Protein AF-A0A9X0AP64-F1 (afdb_monomer_lite)

Sequence (121 aa):
MPCTELALLPLTSPLSPRLIPKLRTAKHVLETAAGYPCHFYQQVENSSYIYIVGTWESPEHHERFIPSVENLGLFDLLKGEVVVGVGVGETVEGRGIRMWHCECGGFFYPFLALMVGAVLD

Foldseek 3Di:
DKWKKKKKWFWPDADDPVCLVLVVLVQVLQCVQAVWHKFWWAFPVDRRIIIIIHMHPDPVSVVVVCPDPSNVVSCVSCPNTTQAAPDDVHHDVVGHMDMDIDDPPDDDVVVVVVGTHTSHD

Secondary structure (DSSP, 8-state):
--EEEEEEEEBSSS--TTHHHHHHHHHHHHHHHHSS-EEEEEESS-TTEEEEEEEES-HHHHHHHTTSHHHHHHHHHTBTTB---SSTT--BTTBS-EEEEEETTS--HHHHHTTEEES--

Radius of gyration: 13.68 Å; chains: 1; bounding box: 30×32×31 Å

Organism: NCBI:txid352851

pLDDT: mean 81.85, std 16.81, range [40.84, 97.75]

Structure (mmCIF, N/CA/C/O backbone):
data_AF-A0A9X0AP64-F1
#
_entry.id   AF-A0A9X0AP64-F1
#
loop_
_atom_site.group_PDB
_atom_site.id
_atom_site.type_symbol
_atom_site.label_atom_id
_atom_site.label_alt_id
_atom_site.label_comp_id
_atom_site.label_asym_id
_atom_site.label_entity_id
_atom_site.label_seq_id
_atom_site.pdbx_PDB_ins_code
_atom_site.Cartn_x
_atom_site.Cartn_y
_atom_site.Cartn_z
_atom_site.occupancy
_atom_site.B_iso_or_equiv
_atom_site.auth_seq_id
_atom_site.auth_comp_id
_atom_site.auth_asym_id
_atom_site.auth_atom_id
_atom_site.pdbx_PDB_model_num
ATOM 1 N N . MET A 1 1 ? 15.665 -9.547 -9.243 1.00 83.31 1 MET A N 1
ATOM 2 C CA . MET A 1 1 ? 14.778 -10.668 -8.851 1.00 83.31 1 MET A CA 1
ATOM 3 C C . MET A 1 1 ? 13.588 -10.076 -8.117 1.00 83.31 1 MET A C 1
ATOM 5 O O . MET A 1 1 ? 13.801 -9.037 -7.495 1.00 83.31 1 MET A O 1
ATOM 9 N N . PRO A 1 2 ? 12.398 -10.706 -8.161 1.00 88.12 2 PRO A N 1
ATOM 10 C CA . PRO A 1 2 ? 11.237 -10.208 -7.436 1.00 88.12 2 PRO A CA 1
ATOM 11 C C . PRO A 1 2 ? 11.517 -10.035 -5.948 1.00 88.12 2 PRO A C 1
ATOM 13 O O . PRO A 1 2 ? 12.191 -10.870 -5.338 1.00 88.12 2 PRO A O 1
ATOM 16 N N . CYS A 1 3 ? 11.009 -8.949 -5.374 1.00 87.12 3 CYS A N 1
ATOM 17 C CA . CYS A 1 3 ? 11.130 -8.655 -3.953 1.00 87.12 3 CYS A CA 1
ATOM 18 C C . CYS A 1 3 ? 9.752 -8.433 -3.329 1.00 87.12 3 CYS A C 1
ATOM 20 O O . CYS A 1 3 ? 8.798 -8.022 -3.992 1.00 87.12 3 CYS A O 1
ATOM 22 N N . THR A 1 4 ? 9.649 -8.734 -2.037 1.00 90.19 4 THR A N 1
ATOM 23 C CA . THR A 1 4 ? 8.468 -8.385 -1.246 1.00 90.19 4 THR A CA 1
ATOM 24 C C . THR A 1 4 ? 8.698 -7.023 -0.612 1.00 90.19 4 THR A C 1
ATOM 26 O O . THR A 1 4 ? 9.729 -6.795 0.019 1.00 90.19 4 THR A O 1
ATOM 29 N N . GLU A 1 5 ? 7.740 -6.122 -0.764 1.00 90.38 5 GLU A N 1
ATOM 30 C CA . GLU A 1 5 ? 7.670 -4.881 -0.008 1.00 90.38 5 GLU A CA 1
ATOM 31 C C . GLU A 1 5 ? 6.841 -5.113 1.254 1.00 90.38 5 GLU A C 1
ATOM 33 O O . GLU A 1 5 ? 5.728 -5.639 1.192 1.00 90.38 5 GLU A O 1
ATOM 38 N N . LEU A 1 6 ? 7.370 -4.674 2.392 1.00 90.44 6 LEU A N 1
ATOM 39 C CA . LEU A 1 6 ? 6.601 -4.467 3.609 1.00 90.44 6 LEU A CA 1
ATOM 40 C C . LEU A 1 6 ? 6.617 -2.975 3.924 1.00 90.44 6 LEU A C 1
ATOM 42 O O . LEU A 1 6 ? 7.674 -2.437 4.251 1.00 90.44 6 LEU A O 1
ATOM 46 N N . ALA A 1 7 ? 5.463 -2.317 3.871 1.00 90.06 7 ALA A N 1
ATOM 47 C CA . ALA A 1 7 ? 5.320 -0.935 4.312 1.00 90.06 7 ALA A CA 1
ATOM 48 C C . ALA A 1 7 ? 4.408 -0.843 5.535 1.00 90.06 7 ALA A C 1
ATOM 50 O O . ALA A 1 7 ? 3.396 -1.528 5.639 1.00 90.06 7 ALA A O 1
ATOM 51 N N . LEU A 1 8 ? 4.773 0.015 6.478 1.00 90.62 8 LEU A N 1
ATOM 52 C CA . LEU A 1 8 ? 4.006 0.336 7.669 1.00 90.62 8 LEU A CA 1
ATOM 53 C C . LEU A 1 8 ? 3.510 1.772 7.560 1.00 90.62 8 LEU A C 1
ATOM 55 O O . LEU A 1 8 ? 4.310 2.706 7.493 1.00 90.62 8 LEU A O 1
ATOM 59 N N . LEU A 1 9 ? 2.195 1.936 7.605 1.00 91.19 9 LEU A N 1
ATOM 60 C CA . LEU A 1 9 ? 1.487 3.205 7.560 1.00 91.19 9 LEU A CA 1
ATOM 61 C C . LEU A 1 9 ? 0.918 3.504 8.952 1.00 91.19 9 LEU A C 1
ATOM 63 O O . LEU A 1 9 ? -0.036 2.848 9.381 1.00 91.19 9 LEU A O 1
ATOM 67 N N . PRO A 1 10 ? 1.470 4.490 9.676 1.00 90.75 10 PRO A N 1
ATOM 68 C CA . PRO A 1 10 ? 0.864 4.982 10.903 1.00 90.75 10 PRO A CA 1
ATOM 69 C C . PRO A 1 10 ? -0.343 5.853 10.565 1.00 90.75 10 PRO A C 1
ATOM 71 O O . PRO A 1 10 ? -0.220 6.825 9.821 1.00 90.75 10 PRO A O 1
ATOM 74 N N . LEU A 1 11 ? -1.495 5.541 11.136 1.00 91.25 11 LEU A N 1
ATOM 75 C CA . LEU A 1 11 ? -2.699 6.341 11.000 1.00 91.25 11 LEU A CA 1
ATOM 76 C C . LEU A 1 11 ? -2.706 7.502 11.999 1.00 91.25 11 LEU A C 1
ATOM 78 O O . LEU A 1 11 ? -2.197 7.394 13.115 1.00 91.25 11 LEU A O 1
ATOM 82 N N . THR A 1 12 ? -3.326 8.613 11.614 1.00 89.62 12 THR A N 1
ATOM 83 C CA . THR A 1 12 ? -3.594 9.749 12.514 1.00 89.62 12 THR A CA 1
ATOM 84 C C . THR A 1 12 ? -4.768 9.475 13.455 1.00 89.62 12 THR A C 1
ATOM 86 O O . THR A 1 12 ? -4.869 10.080 14.521 1.00 89.62 12 THR A O 1
ATOM 89 N N . SER A 1 13 ? -5.656 8.559 13.066 1.00 86.38 13 SER A N 1
ATOM 90 C CA . SER A 1 13 ? -6.810 8.106 13.838 1.00 86.38 13 SER A CA 1
ATOM 91 C C . SER A 1 13 ? -7.131 6.643 13.504 1.00 86.38 13 SER A C 1
ATOM 93 O O . SER A 1 13 ? -6.696 6.153 12.461 1.00 86.38 13 SER A O 1
ATOM 95 N N . PRO A 1 14 ? -7.868 5.913 14.361 1.00 85.69 14 PRO A N 1
ATOM 96 C CA . PRO A 1 14 ? -8.262 4.541 14.063 1.00 85.69 14 PRO A CA 1
ATOM 97 C C . PRO A 1 14 ? -8.989 4.416 12.719 1.00 85.69 14 PRO A C 1
ATOM 99 O O . PRO A 1 14 ? -9.698 5.330 12.293 1.00 85.69 14 PRO A O 1
ATOM 102 N N . LEU A 1 15 ? -8.839 3.254 12.079 1.00 87.44 15 LEU A N 1
ATOM 103 C CA . LEU A 1 15 ? -9.439 2.949 10.781 1.00 87.44 15 LEU A CA 1
ATOM 104 C C . LEU A 1 15 ? -10.932 3.307 10.749 1.00 87.44 15 LEU A C 1
ATOM 106 O O . LEU A 1 15 ? -11.743 2.748 11.486 1.00 87.44 15 LEU A O 1
ATOM 110 N N . SER A 1 16 ? -11.289 4.239 9.867 1.00 88.25 16 SER A N 1
ATOM 111 C CA . SER A 1 16 ? -12.662 4.709 9.704 1.00 88.25 16 SER A CA 1
ATOM 112 C C . SER A 1 16 ? -13.276 4.187 8.399 1.00 88.25 16 SER A C 1
ATOM 114 O O . SER A 1 16 ? -12.557 3.988 7.414 1.00 88.25 16 SER A O 1
ATOM 116 N N . PRO A 1 17 ? -14.614 4.053 8.308 1.00 90.38 17 PRO A N 1
ATOM 117 C CA . PRO A 1 17 ? -15.280 3.684 7.055 1.00 90.38 17 PRO A CA 1
ATOM 118 C C . PRO A 1 17 ? -14.979 4.634 5.884 1.00 90.38 17 PRO A C 1
ATOM 120 O O . PRO A 1 17 ? -15.093 4.242 4.726 1.00 90.38 17 PRO A O 1
ATOM 123 N N . ARG A 1 18 ? -14.583 5.884 6.174 1.00 91.25 18 ARG A N 1
ATOM 124 C CA . ARG A 1 18 ? -14.202 6.890 5.170 1.00 91.25 18 ARG A CA 1
ATOM 125 C C . ARG A 1 18 ? -12.795 6.668 4.611 1.00 91.25 18 ARG A C 1
ATOM 127 O O . ARG A 1 18 ? -12.528 7.084 3.487 1.00 91.25 18 ARG A O 1
ATOM 134 N N . LEU A 1 19 ? -11.920 6.005 5.367 1.00 92.31 19 LEU A N 1
ATOM 135 C CA . LEU A 1 19 ? -10.557 5.678 4.951 1.00 92.31 19 LEU A CA 1
ATOM 136 C C . LEU A 1 19 ? -10.515 4.437 4.044 1.00 92.31 19 LEU A C 1
ATOM 138 O O . LEU A 1 19 ? -9.743 4.405 3.091 1.00 92.31 19 LEU A O 1
ATOM 142 N N . ILE A 1 20 ? -11.402 3.460 4.260 1.00 93.31 20 ILE A N 1
ATOM 143 C CA . ILE A 1 20 ? -11.502 2.232 3.447 1.00 93.31 20 ILE A CA 1
ATOM 144 C C . ILE A 1 20 ? -11.514 2.480 1.926 1.00 93.31 20 ILE A C 1
ATOM 146 O O . ILE A 1 20 ? -10.704 1.863 1.233 1.00 93.31 20 ILE A O 1
ATOM 150 N N . PRO A 1 21 ? -12.368 3.356 1.353 1.00 96.19 21 PRO A N 1
ATOM 151 C CA . PRO A 1 21 ? -12.354 3.592 -0.091 1.00 96.19 21 PRO A CA 1
ATOM 152 C C . PRO A 1 21 ? -11.031 4.196 -0.579 1.00 96.19 21 PRO A C 1
ATOM 154 O O . PRO A 1 21 ? -10.576 3.834 -1.658 1.00 96.19 21 PRO A O 1
ATOM 157 N N . LYS A 1 22 ? -10.372 5.047 0.221 1.00 95.62 22 LYS A N 1
ATOM 158 C CA . LYS A 1 22 ? -9.048 5.596 -0.118 1.00 95.62 22 LYS A CA 1
ATOM 159 C C . LYS A 1 22 ? -7.987 4.494 -0.155 1.00 95.62 22 LYS A C 1
ATOM 161 O O . LYS A 1 22 ? -7.189 4.452 -1.085 1.00 95.62 22 LYS A O 1
ATOM 166 N N . LEU A 1 23 ? -8.014 3.572 0.813 1.00 95.25 23 LEU A N 1
ATOM 167 C CA . LEU A 1 23 ? -7.107 2.420 0.842 1.00 95.25 23 LEU A CA 1
ATOM 168 C C . LEU A 1 23 ? -7.355 1.466 -0.334 1.00 95.25 23 LEU A C 1
ATOM 170 O O . LEU A 1 23 ? -6.398 0.941 -0.890 1.00 95.25 23 LEU A O 1
ATOM 174 N N . ARG A 1 24 ? -8.610 1.279 -0.769 1.00 96.56 24 ARG A N 1
ATOM 175 C CA . ARG A 1 24 ? -8.918 0.507 -1.989 1.00 96.56 24 ARG A CA 1
ATOM 176 C C . ARG A 1 24 ? -8.335 1.152 -3.240 1.00 96.56 24 ARG A C 1
ATOM 178 O O . ARG A 1 24 ? -7.765 0.450 -4.067 1.00 96.56 24 ARG A O 1
ATOM 185 N N . THR A 1 25 ? -8.441 2.473 -3.365 1.00 97.56 25 THR A N 1
ATOM 186 C CA . THR A 1 25 ? -7.797 3.201 -4.464 1.00 97.56 25 THR A CA 1
ATOM 187 C C . THR A 1 25 ? -6.278 3.049 -4.405 1.00 97.56 25 THR A C 1
ATOM 189 O O . THR A 1 25 ? -5.668 2.752 -5.426 1.00 97.56 25 THR A O 1
ATOM 192 N N . ALA A 1 26 ? -5.671 3.176 -3.219 1.00 96.56 26 ALA A N 1
ATOM 193 C CA . ALA A 1 26 ? -4.235 2.966 -3.044 1.00 96.56 26 ALA A CA 1
ATOM 194 C C . ALA A 1 26 ? -3.808 1.547 -3.445 1.00 96.56 26 ALA A C 1
ATOM 196 O O . ALA A 1 26 ? -2.878 1.399 -4.232 1.00 96.56 26 ALA A O 1
ATOM 197 N N . LYS A 1 27 ? -4.538 0.516 -2.995 1.00 96.88 27 LYS A N 1
ATOM 198 C CA . LYS A 1 27 ? -4.336 -0.878 -3.415 1.00 96.88 27 LYS A CA 1
ATOM 199 C C . LYS A 1 27 ? -4.358 -1.008 -4.936 1.00 96.88 27 LYS A C 1
ATOM 201 O O . LYS A 1 27 ? -3.421 -1.549 -5.504 1.00 96.88 27 LYS A O 1
ATOM 206 N N . HIS A 1 28 ? -5.373 -0.454 -5.596 1.00 97.75 28 HIS A N 1
ATOM 207 C CA . HIS A 1 28 ? -5.489 -0.536 -7.050 1.00 97.75 28 HIS A CA 1
ATOM 208 C C . HIS A 1 28 ? -4.315 0.130 -7.785 1.00 97.75 28 HIS A C 1
ATOM 210 O O . HIS A 1 28 ? -3.811 -0.428 -8.758 1.00 97.75 28 HIS A O 1
ATOM 216 N N . VAL A 1 29 ? -3.855 1.296 -7.318 1.00 97.75 29 VAL A N 1
ATOM 217 C CA . VAL A 1 29 ? -2.686 1.985 -7.890 1.00 97.75 29 VAL A CA 1
ATOM 218 C C . VAL A 1 29 ? -1.421 1.139 -7.729 1.00 97.75 29 VAL A C 1
ATOM 220 O O . VAL A 1 29 ? -0.694 0.955 -8.703 1.00 97.75 29 VAL A O 1
ATOM 223 N N . LEU A 1 30 ? -1.190 0.583 -6.535 1.00 96.38 30 LEU A N 1
ATOM 224 C CA . LEU A 1 30 ? -0.031 -0.269 -6.250 1.00 96.38 30 LEU A CA 1
ATOM 225 C C . LEU A 1 30 ? -0.043 -1.547 -7.098 1.00 96.38 30 LEU A C 1
ATOM 227 O O . LEU A 1 30 ? 0.961 -1.869 -7.724 1.00 96.38 30 LEU A O 1
ATOM 231 N N . GLU A 1 31 ? -1.180 -2.241 -7.184 1.00 97.00 31 GLU A N 1
ATOM 232 C CA . GLU A 1 31 ? -1.318 -3.463 -7.992 1.00 97.00 31 GLU A CA 1
ATOM 233 C C . GLU A 1 31 ? -1.138 -3.186 -9.488 1.00 97.00 31 GLU A C 1
ATOM 235 O O . GLU A 1 31 ? -0.512 -3.974 -10.195 1.00 97.00 31 GLU A O 1
ATOM 240 N N . THR A 1 32 ? -1.647 -2.049 -9.972 1.00 97.62 32 THR A N 1
ATOM 241 C CA . THR A 1 32 ? -1.500 -1.645 -11.377 1.00 97.62 32 THR A CA 1
ATOM 242 C C . THR A 1 32 ? -0.048 -1.327 -11.718 1.00 97.62 32 THR A C 1
ATOM 244 O O . THR 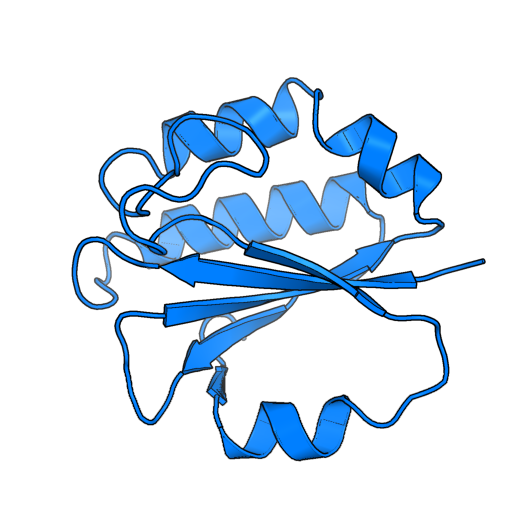A 1 32 ? 0.430 -1.734 -12.774 1.00 97.62 32 THR A O 1
ATOM 247 N N . ALA A 1 33 ? 0.658 -0.618 -10.834 1.00 96.50 33 ALA A N 1
ATOM 248 C CA . ALA A 1 33 ? 2.059 -0.270 -11.040 1.00 96.50 33 ALA A CA 1
ATOM 249 C C . ALA A 1 33 ? 2.980 -1.492 -10.927 1.00 96.50 33 ALA A C 1
ATOM 251 O O . ALA A 1 33 ? 3.874 -1.671 -11.749 1.00 96.50 33 ALA A O 1
ATOM 252 N N . ALA A 1 34 ? 2.749 -2.347 -9.931 1.00 94.69 34 ALA A N 1
ATOM 253 C CA . ALA A 1 34 ? 3.587 -3.510 -9.682 1.00 94.69 34 ALA A CA 1
ATOM 254 C C . ALA A 1 34 ? 3.320 -4.665 -10.659 1.00 94.69 34 ALA A C 1
ATOM 256 O O . ALA A 1 34 ? 4.238 -5.417 -10.985 1.00 94.69 34 ALA A O 1
ATOM 257 N N . GLY A 1 35 ? 2.069 -4.832 -11.101 1.00 95.75 35 GLY A N 1
ATOM 258 C CA . GLY A 1 35 ? 1.613 -6.009 -11.844 1.00 95.75 35 GLY A CA 1
ATOM 259 C C . GLY A 1 35 ? 1.402 -7.253 -10.968 1.00 95.75 35 GLY A C 1
ATOM 260 O O . GLY A 1 35 ? 1.237 -8.350 -11.500 1.00 95.75 35 GLY A O 1
ATOM 261 N N . TYR A 1 36 ? 1.397 -7.097 -9.640 1.00 93.56 36 TYR A N 1
ATOM 262 C CA . TYR A 1 36 ? 1.224 -8.171 -8.657 1.00 93.56 36 TYR A CA 1
ATOM 263 C C . TYR A 1 36 ? 0.172 -7.797 -7.602 1.00 93.56 36 TYR A C 1
ATOM 265 O O . TYR A 1 36 ? -0.060 -6.608 -7.380 1.00 93.56 36 TYR A O 1
ATOM 273 N N . PRO A 1 37 ? -0.437 -8.784 -6.913 1.00 91.44 37 PRO A N 1
ATOM 274 C CA . PRO A 1 37 ? -1.355 -8.525 -5.808 1.00 91.44 37 PRO A CA 1
ATOM 275 C C . PRO A 1 37 ? -0.716 -7.732 -4.664 1.00 91.44 37 PRO A C 1
ATOM 277 O O . PRO A 1 37 ? 0.469 -7.891 -4.355 1.00 91.44 37 PRO A O 1
ATOM 280 N N . CYS A 1 38 ? -1.539 -6.929 -3.993 1.00 92.38 38 CYS A N 1
ATOM 281 C CA . CYS A 1 38 ? -1.152 -6.142 -2.832 1.00 92.38 38 CYS A CA 1
ATOM 282 C C . CYS A 1 38 ? -2.160 -6.344 -1.694 1.00 92.38 38 CYS A C 1
ATOM 284 O O . CYS A 1 38 ? -3.378 -6.308 -1.889 1.00 92.38 38 CYS A O 1
ATOM 286 N N . HIS A 1 39 ? -1.662 -6.536 -0.475 1.00 93.00 39 HIS A N 1
ATOM 287 C CA . HIS A 1 39 ? -2.492 -6.834 0.687 1.00 93.00 39 HIS A CA 1
ATOM 288 C C . HIS A 1 39 ? -2.344 -5.768 1.766 1.00 93.00 39 HIS A C 1
ATOM 290 O O . HIS A 1 39 ? -1.245 -5.302 2.049 1.00 93.00 39 HIS A O 1
ATOM 296 N N . PHE A 1 40 ? -3.471 -5.401 2.376 1.00 93.88 40 PHE A N 1
ATOM 297 C CA . PHE A 1 40 ? -3.539 -4.422 3.455 1.00 93.88 40 PHE A CA 1
ATOM 298 C C . PHE A 1 40 ? -4.013 -5.123 4.719 1.00 93.88 40 PHE A C 1
ATOM 300 O O . PHE A 1 40 ? -5.081 -5.744 4.723 1.00 93.88 40 PHE A O 1
ATOM 307 N N . TYR A 1 41 ? -3.252 -4.972 5.794 1.00 92.31 41 TYR A N 1
ATOM 308 C CA . TYR A 1 41 ? -3.560 -5.562 7.085 1.00 92.31 41 TYR A CA 1
ATOM 309 C C . TYR A 1 41 ? -3.518 -4.520 8.196 1.00 92.31 41 TYR A C 1
ATOM 311 O O . TYR A 1 41 ? -2.689 -3.621 8.175 1.00 92.31 41 TYR A O 1
ATOM 319 N N . GLN A 1 42 ? -4.383 -4.642 9.191 1.00 92.19 42 GLN A N 1
ATOM 320 C CA . GLN A 1 42 ? -4.383 -3.804 10.381 1.00 92.19 42 GLN A CA 1
ATOM 321 C C . GLN A 1 42 ? -3.727 -4.562 11.526 1.00 92.19 42 GLN A C 1
ATOM 323 O O . GLN A 1 42 ? -4.050 -5.725 11.756 1.00 92.19 42 GLN A O 1
ATOM 328 N N . GLN A 1 43 ? -2.826 -3.910 12.256 1.00 88.50 43 GLN A N 1
ATOM 329 C CA . GLN A 1 43 ? -2.195 -4.532 13.415 1.00 88.50 43 GLN A CA 1
ATOM 330 C C . GLN A 1 43 ? -3.219 -4.808 14.525 1.00 88.50 43 GLN A C 1
ATOM 332 O O . GLN A 1 43 ? -4.016 -3.933 14.871 1.00 88.50 43 GLN A O 1
ATOM 337 N N . VAL A 1 44 ? -3.167 -6.009 15.104 1.00 87.38 44 VA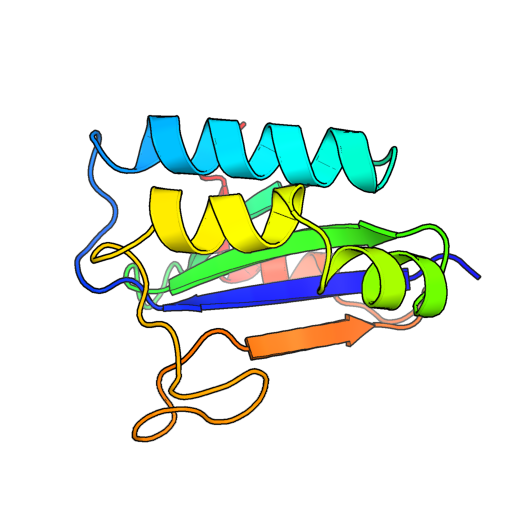L A N 1
ATOM 338 C CA . VAL A 1 44 ? -4.101 -6.458 16.147 1.00 87.38 44 VAL A CA 1
ATOM 339 C C . VAL A 1 44 ? -3.838 -5.741 17.470 1.00 87.38 44 VAL A C 1
ATOM 341 O O . VAL A 1 44 ? -4.773 -5.252 18.101 1.00 87.38 44 VAL A O 1
ATOM 344 N N . GLU A 1 45 ? -2.575 -5.619 17.884 1.00 87.00 45 GLU A N 1
ATOM 345 C CA . GLU A 1 45 ? -2.214 -4.995 19.165 1.00 87.00 45 GLU A CA 1
ATOM 346 C C . GLU A 1 45 ? -2.370 -3.473 19.142 1.00 87.00 45 GLU A C 1
ATOM 348 O O . GLU A 1 45 ? -2.549 -2.847 20.188 1.00 87.00 45 GLU A O 1
ATOM 353 N N . ASN A 1 46 ? -2.281 -2.860 17.958 1.00 86.06 46 ASN A N 1
ATOM 354 C CA . ASN A 1 46 ? -2.398 -1.418 17.798 1.00 86.06 46 ASN A CA 1
ATOM 355 C C . ASN A 1 46 ? -3.026 -1.046 16.452 1.00 86.06 46 ASN A C 1
ATOM 357 O O . ASN A 1 46 ? -2.347 -0.867 15.444 1.00 86.06 46 ASN A O 1
ATOM 361 N N . SER A 1 47 ? -4.335 -0.810 16.471 1.00 88.88 47 SER A N 1
ATOM 362 C CA . SER A 1 47 ? -5.138 -0.469 15.292 1.00 88.88 47 SER A CA 1
ATOM 363 C C . SER A 1 47 ? -4.762 0.854 14.604 1.00 88.88 47 SER A C 1
ATOM 365 O O . SER A 1 47 ? -5.305 1.159 13.540 1.00 88.88 47 SER A O 1
ATOM 367 N N . SER A 1 48 ? -3.821 1.622 15.166 1.00 89.62 48 SER A N 1
ATOM 368 C CA . SER A 1 48 ? -3.241 2.817 14.536 1.00 89.62 48 SER A CA 1
ATOM 369 C C . SER A 1 48 ? -2.208 2.484 13.458 1.00 89.62 48 SER A C 1
ATOM 371 O O . SER A 1 48 ? -1.631 3.400 12.881 1.00 89.62 48 SER A O 1
ATOM 373 N N . TYR A 1 49 ? -1.944 1.207 13.184 1.00 89.69 49 TYR A N 1
ATOM 374 C CA . TYR A 1 49 ? -0.996 0.786 12.163 1.00 89.69 49 TYR A CA 1
ATOM 375 C C . TYR A 1 49 ? -1.649 -0.090 11.100 1.00 89.69 49 TYR A C 1
ATOM 377 O O . TYR A 1 49 ? -2.345 -1.062 11.404 1.00 89.69 49 TYR A O 1
ATOM 385 N N . ILE A 1 50 ? -1.364 0.248 9.845 1.00 92.50 50 ILE A N 1
ATOM 386 C CA . ILE A 1 50 ? -1.668 -0.579 8.681 1.00 92.50 50 ILE A CA 1
ATOM 387 C C . ILE A 1 50 ? -0.358 -1.065 8.074 1.00 92.50 50 ILE A C 1
ATOM 389 O O . ILE A 1 50 ? 0.573 -0.287 7.887 1.00 92.50 50 ILE A O 1
ATOM 393 N N . TYR A 1 51 ? -0.305 -2.343 7.734 1.00 91.88 51 TYR A N 1
ATOM 394 C CA . TYR A 1 51 ? 0.744 -2.947 6.935 1.00 91.88 51 TYR A CA 1
ATOM 395 C C . TYR A 1 51 ? 0.274 -3.098 5.493 1.00 91.88 51 TYR A C 1
ATOM 397 O O . TYR A 1 51 ? -0.838 -3.566 5.247 1.00 91.88 51 TYR A O 1
ATOM 405 N N . ILE A 1 52 ? 1.138 -2.736 4.554 1.00 92.69 52 ILE A N 1
ATOM 406 C CA . ILE A 1 52 ? 1.013 -3.057 3.138 1.00 92.69 52 ILE A CA 1
ATOM 407 C C . ILE A 1 52 ? 2.046 -4.133 2.833 1.00 92.69 52 ILE A C 1
ATOM 409 O O . ILE A 1 52 ? 3.224 -3.975 3.155 1.00 92.69 52 ILE A O 1
ATOM 413 N N . VAL A 1 53 ? 1.594 -5.225 2.227 1.00 92.44 53 VAL A N 1
ATOM 414 C CA . VAL A 1 53 ? 2.450 -6.294 1.717 1.00 92.44 53 VAL A CA 1
ATOM 415 C C . VAL A 1 53 ? 2.277 -6.337 0.208 1.00 92.44 53 VAL A C 1
ATOM 417 O O . VAL A 1 53 ? 1.216 -6.720 -0.290 1.00 92.44 53 VAL A O 1
ATOM 420 N N . GLY A 1 54 ? 3.304 -5.894 -0.509 1.00 91.38 54 GLY A N 1
ATOM 421 C CA . GLY A 1 54 ? 3.340 -5.836 -1.968 1.00 91.38 54 GLY A CA 1
ATOM 422 C C . GLY A 1 54 ? 4.414 -6.751 -2.543 1.00 91.38 54 GLY A C 1
ATOM 423 O O . GLY A 1 54 ? 5.348 -7.155 -1.851 1.00 91.38 54 GLY A O 1
ATOM 424 N N . THR A 1 55 ? 4.297 -7.075 -3.825 1.00 93.06 55 THR A N 1
ATOM 425 C CA . THR A 1 55 ? 5.356 -7.756 -4.580 1.00 93.06 55 THR A CA 1
ATOM 426 C C . THR A 1 55 ? 5.764 -6.879 -5.747 1.00 93.06 55 THR A C 1
ATOM 428 O O . THR A 1 55 ? 4.902 -6.373 -6.454 1.00 93.06 55 THR A O 1
ATOM 431 N N . TRP A 1 56 ? 7.066 -6.734 -5.968 1.00 93.38 56 TRP A N 1
ATOM 432 C CA . TRP A 1 56 ? 7.620 -5.992 -7.096 1.00 93.38 56 TRP A CA 1
ATOM 433 C C . TRP A 1 56 ? 8.526 -6.893 -7.922 1.00 93.38 56 TRP A C 1
ATOM 435 O O . TRP A 1 56 ? 9.159 -7.807 -7.394 1.00 93.38 56 TRP A O 1
ATOM 445 N N . GLU A 1 57 ? 8.619 -6.620 -9.223 1.00 94.12 57 GLU A N 1
ATOM 446 C CA . GLU A 1 57 ? 9.493 -7.370 -10.138 1.00 94.12 57 GLU A CA 1
ATOM 447 C C . GLU A 1 57 ? 10.977 -7.282 -9.742 1.00 94.12 57 GLU A C 1
ATOM 449 O O . GLU A 1 57 ? 11.740 -8.242 -9.896 1.00 94.12 57 GLU A O 1
ATOM 454 N N . SER A 1 58 ? 11.386 -6.130 -9.213 1.00 91.62 58 SER A N 1
ATOM 455 C CA . SER A 1 58 ? 12.695 -5.919 -8.610 1.00 91.62 58 SER A CA 1
ATOM 456 C C . SER A 1 58 ? 12.679 -4.696 -7.684 1.00 91.62 58 SER A C 1
ATOM 458 O O . SER A 1 58 ? 11.786 -3.850 -7.812 1.00 91.62 58 SER A O 1
ATOM 460 N N . PRO A 1 59 ? 13.667 -4.557 -6.780 1.00 89.81 59 PRO A N 1
ATOM 461 C CA . PRO A 1 59 ? 13.840 -3.338 -5.993 1.00 89.81 59 PRO A CA 1
ATOM 462 C C . PRO A 1 59 ? 13.913 -2.080 -6.867 1.00 89.81 59 PRO A C 1
ATOM 464 O O . PRO A 1 59 ? 13.254 -1.091 -6.569 1.00 89.81 59 PRO A O 1
ATOM 467 N N . GLU A 1 60 ? 14.616 -2.139 -8.001 1.00 92.56 60 GLU A N 1
ATOM 468 C CA . GLU A 1 60 ? 14.763 -1.010 -8.928 1.00 92.56 60 GLU A CA 1
ATOM 469 C C . GLU A 1 60 ? 13.438 -0.637 -9.609 1.00 92.56 60 GLU A C 1
ATOM 471 O O . GLU A 1 60 ? 13.201 0.535 -9.905 1.00 92.56 60 GLU A O 1
ATOM 476 N N . HIS A 1 61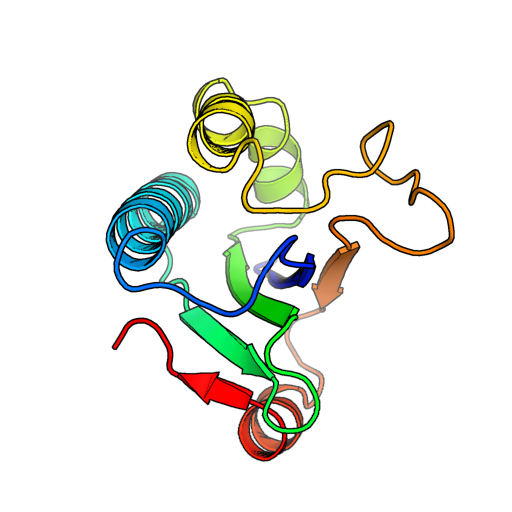 ? 12.559 -1.614 -9.875 1.00 93.56 61 HIS A N 1
ATOM 477 C CA . HIS A 1 61 ? 11.210 -1.329 -10.368 1.00 93.56 61 HIS A CA 1
ATOM 478 C C . HIS A 1 61 ? 10.428 -0.529 -9.318 1.00 93.56 61 HIS A C 1
ATOM 480 O O . HIS A 1 61 ? 9.874 0.525 -9.635 1.00 93.56 61 HIS A O 1
ATOM 486 N N . HIS A 1 62 ? 10.462 -0.965 -8.059 1.00 92.44 62 HIS A N 1
ATOM 487 C CA . HIS A 1 62 ? 9.830 -0.226 -6.973 1.00 92.44 62 HIS A CA 1
ATOM 488 C C . HIS A 1 62 ? 10.434 1.180 -6.793 1.00 92.44 62 HIS A C 1
ATOM 490 O O . HIS A 1 62 ? 9.705 2.162 -6.688 1.00 92.44 62 HIS A O 1
ATOM 496 N N . GLU A 1 63 ? 11.760 1.319 -6.839 1.00 90.81 63 GLU A N 1
ATOM 497 C CA . GLU A 1 63 ? 12.444 2.616 -6.733 1.00 90.81 63 GLU A CA 1
ATOM 498 C C . GLU A 1 63 ? 12.037 3.605 -7.832 1.00 90.81 63 GLU A C 1
ATOM 500 O O . GLU A 1 63 ? 11.951 4.803 -7.570 1.00 90.81 63 GLU A O 1
ATOM 505 N N . ARG A 1 64 ? 11.733 3.126 -9.046 1.00 94.12 64 ARG A N 1
ATOM 506 C CA . ARG A 1 64 ? 11.183 3.962 -10.129 1.00 94.12 64 ARG A CA 1
ATOM 507 C C . ARG A 1 64 ? 9.740 4.386 -9.875 1.00 94.12 64 ARG A C 1
ATOM 509 O O . ARG A 1 64 ? 9.343 5.456 -10.332 1.00 94.12 64 ARG A O 1
ATOM 516 N N . PHE A 1 65 ? 8.966 3.572 -9.160 1.00 94.19 65 PHE A N 1
ATOM 517 C CA . PHE A 1 65 ? 7.595 3.898 -8.782 1.00 94.19 65 PHE A CA 1
ATOM 518 C C . PHE A 1 65 ? 7.532 4.946 -7.662 1.00 94.19 65 PHE A C 1
ATOM 520 O O . PHE A 1 65 ? 6.654 5.805 -7.697 1.00 94.19 65 PHE A O 1
ATOM 527 N N . ILE A 1 66 ? 8.469 4.951 -6.708 1.00 90.19 66 ILE A N 1
ATOM 528 C CA . ILE A 1 66 ? 8.465 5.902 -5.579 1.00 90.19 66 ILE A CA 1
ATOM 529 C C . ILE A 1 66 ? 8.307 7.377 -6.019 1.00 90.19 66 ILE A C 1
ATOM 531 O O . ILE A 1 66 ? 7.443 8.056 -5.459 1.00 90.19 66 ILE A O 1
ATOM 535 N N . PRO A 1 67 ? 9.074 7.908 -6.996 1.00 92.19 67 PRO A N 1
ATOM 536 C CA . PRO A 1 67 ? 8.934 9.293 -7.450 1.00 92.19 67 PRO A CA 1
ATOM 537 C C . PRO A 1 67 ? 7.831 9.504 -8.506 1.00 92.19 67 PRO A C 1
ATOM 539 O O . PRO A 1 67 ? 7.721 10.605 -9.045 1.00 92.19 67 PRO A O 1
ATOM 542 N N . SER A 1 68 ? 7.051 8.475 -8.851 1.00 92.81 68 SER A N 1
ATOM 543 C CA . SER A 1 68 ? 6.015 8.555 -9.889 1.00 92.81 68 SER A CA 1
ATOM 544 C C . SER A 1 68 ? 4.849 9.467 -9.490 1.00 92.81 68 SER A C 1
ATOM 546 O O . SER A 1 68 ? 4.558 9.657 -8.306 1.00 92.81 68 SER A O 1
ATOM 548 N N . VAL A 1 69 ? 4.145 10.019 -10.484 1.00 94.94 69 VAL A N 1
ATOM 549 C CA . VAL A 1 69 ? 2.963 10.871 -10.255 1.00 94.94 69 VAL A CA 1
ATOM 550 C C . VAL A 1 69 ? 1.867 10.085 -9.537 1.00 94.94 69 VAL A C 1
ATOM 552 O O . VAL A 1 69 ? 1.169 10.623 -8.681 1.00 94.94 69 VAL A O 1
ATOM 555 N N . GLU A 1 70 ? 1.752 8.800 -9.852 1.00 95.00 70 GLU A N 1
ATOM 556 C CA . GLU A 1 70 ? 0.812 7.859 -9.268 1.00 95.00 70 GLU A CA 1
ATOM 557 C C . GLU A 1 70 ? 1.056 7.700 -7.763 1.00 95.00 70 GLU A C 1
ATOM 559 O O . GLU A 1 70 ? 0.129 7.892 -6.975 1.00 95.00 70 GLU A O 1
ATOM 564 N N . ASN A 1 71 ? 2.300 7.424 -7.351 1.00 93.00 71 ASN A N 1
ATOM 565 C CA . ASN A 1 71 ? 2.649 7.291 -5.936 1.00 93.00 71 ASN A CA 1
ATOM 566 C C . ASN A 1 71 ? 2.518 8.625 -5.188 1.00 93.00 71 ASN A C 1
ATOM 568 O O . ASN A 1 71 ? 1.968 8.671 -4.089 1.00 93.00 71 ASN A O 1
ATOM 572 N N . LEU A 1 72 ? 2.960 9.731 -5.796 1.00 92.12 72 LEU A N 1
ATOM 573 C CA . LEU A 1 72 ? 2.803 11.070 -5.222 1.00 92.12 72 LEU A CA 1
ATOM 574 C C . LEU A 1 72 ? 1.323 11.427 -5.000 1.00 92.12 72 LEU A C 1
ATOM 576 O O . LEU A 1 72 ? 0.968 11.961 -3.948 1.00 92.12 72 LEU A O 1
ATOM 580 N N . GLY A 1 73 ? 0.442 11.041 -5.927 1.00 93.19 73 GLY A N 1
ATOM 581 C CA . GLY A 1 73 ? -1.006 11.192 -5.785 1.00 93.19 73 GLY A CA 1
ATOM 582 C C . GLY A 1 73 ? -1.599 10.418 -4.600 1.00 93.19 73 GLY A C 1
ATOM 583 O O . GLY A 1 73 ? -2.604 10.851 -4.029 1.00 93.19 73 GLY A O 1
ATOM 584 N N . LEU A 1 74 ? -0.973 9.316 -4.164 1.00 93.25 74 LEU A N 1
ATOM 585 C CA . LEU A 1 74 ? -1.404 8.580 -2.969 1.00 93.25 74 LEU A CA 1
ATOM 586 C C . LEU A 1 74 ? -1.161 9.370 -1.680 1.00 93.25 74 LEU A C 1
ATOM 588 O O . LEU A 1 74 ? -1.994 9.307 -0.772 1.00 93.25 74 LEU A O 1
ATOM 592 N N . PHE A 1 75 ? -0.077 10.148 -1.597 1.00 89.50 75 PHE A N 1
ATOM 593 C CA . PHE A 1 75 ? 0.168 11.015 -0.439 1.00 89.50 75 PHE A CA 1
ATOM 594 C C . PHE A 1 75 ? -0.903 12.097 -0.311 1.00 89.50 75 PHE A C 1
ATOM 596 O O . PHE A 1 75 ? -1.365 12.368 0.798 1.00 89.50 75 PHE A O 1
ATOM 603 N N . ASP A 1 76 ? -1.349 12.669 -1.432 1.00 90.31 76 ASP A N 1
ATOM 604 C CA . ASP A 1 76 ? -2.448 13.636 -1.440 1.00 90.31 76 ASP A CA 1
ATOM 605 C C . ASP A 1 76 ? -3.790 12.983 -1.080 1.00 90.31 76 ASP A C 1
ATOM 607 O O . ASP A 1 76 ? -4.549 13.528 -0.276 1.00 90.31 76 ASP A O 1
ATOM 611 N N . LEU A 1 77 ? -4.067 11.784 -1.604 1.00 93.38 77 LEU A N 1
ATOM 612 C CA . LEU A 1 77 ? -5.278 11.018 -1.292 1.00 93.38 77 LEU A CA 1
ATOM 613 C C . LEU A 1 77 ? -5.386 10.672 0.204 1.00 93.38 77 LEU A C 1
ATOM 615 O O . LEU A 1 77 ? -6.471 10.743 0.793 1.00 93.38 77 LEU A O 1
ATOM 619 N N . LEU A 1 78 ? -4.264 10.280 0.814 1.00 91.50 78 LEU A N 1
ATOM 620 C CA . LEU A 1 78 ? -4.166 9.832 2.208 1.00 91.50 78 LEU A CA 1
ATOM 621 C C . LEU A 1 78 ? -3.803 10.961 3.182 1.00 91.50 78 LEU A C 1
ATOM 623 O O . LEU A 1 78 ? -3.634 10.727 4.384 1.00 91.50 78 LEU A O 1
ATOM 627 N N . LYS A 1 79 ? -3.714 12.198 2.690 1.00 89.44 79 LYS A N 1
ATOM 628 C CA . LYS A 1 79 ? -3.354 13.366 3.487 1.00 89.44 79 LYS A CA 1
ATOM 629 C C . LYS A 1 79 ? -4.296 13.540 4.676 1.00 89.44 79 LYS A C 1
ATOM 631 O O . LYS A 1 79 ? -5.518 13.552 4.534 1.00 89.44 79 LYS A O 1
ATOM 636 N N . GLY A 1 80 ? -3.706 13.695 5.860 1.00 88.88 80 GLY A N 1
ATOM 637 C CA . GLY A 1 80 ? -4.432 13.842 7.123 1.00 88.88 80 GLY A CA 1
ATOM 638 C C . GLY A 1 80 ? -4.933 12.530 7.736 1.00 88.88 80 GLY A C 1
ATOM 639 O O . GLY A 1 80 ? -5.333 12.543 8.895 1.00 88.88 80 GLY A O 1
ATOM 640 N N . GLU A 1 81 ? -4.867 11.408 7.013 1.00 90.62 81 GLU A N 1
ATOM 641 C CA . GLU A 1 81 ? -5.235 10.068 7.505 1.00 90.62 81 GLU A CA 1
ATOM 642 C C . GLU A 1 81 ? -4.000 9.263 7.929 1.00 90.62 81 GLU A C 1
ATOM 644 O O . GLU A 1 81 ? -4.070 8.441 8.839 1.00 90.62 81 GLU A O 1
ATOM 649 N N . VAL A 1 82 ? -2.863 9.508 7.271 1.00 87.81 82 VAL A N 1
ATOM 650 C CA . VAL A 1 82 ? -1.578 8.843 7.520 1.00 87.81 82 VAL A CA 1
ATOM 651 C C . VAL A 1 82 ? -0.557 9.865 8.008 1.00 87.81 82 VAL A C 1
ATOM 653 O O . VAL A 1 82 ? -0.479 10.987 7.501 1.00 87.81 82 VAL A O 1
ATOM 656 N N . VAL A 1 83 ? 0.249 9.475 8.994 1.00 84.81 83 VAL A N 1
ATOM 657 C CA . VAL A 1 83 ? 1.406 10.250 9.441 1.00 84.81 83 VAL A CA 1
ATOM 658 C C . VAL A 1 83 ? 2.513 10.077 8.407 1.00 84.81 83 VAL A C 1
ATOM 660 O O . VAL A 1 83 ? 3.240 9.082 8.399 1.00 84.81 83 VAL A O 1
ATOM 663 N N . VAL A 1 84 ? 2.627 11.050 7.511 1.00 69.50 84 VAL A N 1
ATOM 664 C CA . VAL A 1 84 ? 3.746 11.150 6.574 1.00 69.50 84 VAL A CA 1
ATOM 665 C C . VAL A 1 84 ? 4.903 11.806 7.329 1.00 69.50 84 VAL A C 1
ATOM 667 O O . VAL A 1 84 ? 4.737 12.883 7.901 1.00 69.50 84 VAL A O 1
ATOM 670 N N . GLY A 1 85 ? 6.051 11.131 7.394 1.00 62.06 85 GLY A N 1
ATOM 671 C CA . GLY A 1 85 ? 7.274 11.729 7.933 1.00 62.06 85 GLY A CA 1
ATOM 672 C C . GLY A 1 85 ? 7.702 12.943 7.099 1.00 62.06 85 GLY A C 1
ATOM 673 O O . GLY A 1 85 ? 7.252 13.101 5.963 1.00 62.06 85 GLY A O 1
ATOM 674 N N . VAL A 1 86 ? 8.547 13.824 7.639 1.00 48.34 86 VAL A N 1
ATOM 675 C CA . VAL A 1 86 ? 9.037 14.996 6.888 1.00 48.34 86 VAL A CA 1
ATOM 676 C C . VAL A 1 86 ? 10.132 14.539 5.922 1.00 48.34 86 VAL A C 1
ATOM 678 O O . VAL A 1 86 ? 11.299 14.786 6.144 1.00 48.34 86 VAL A O 1
ATOM 681 N N . GLY A 1 87 ? 9.765 13.826 4.858 1.00 42.94 87 GLY A N 1
ATOM 682 C CA . GLY A 1 87 ? 10.703 13.311 3.857 1.00 42.94 87 GLY A CA 1
ATOM 683 C C . GLY A 1 87 ? 10.710 11.788 3.757 1.00 42.94 87 GLY A C 1
ATOM 684 O O . GLY A 1 87 ? 10.408 11.066 4.708 1.00 42.94 87 GLY A O 1
ATOM 685 N N . VAL A 1 88 ? 11.045 11.289 2.565 1.00 40.84 88 VAL A N 1
ATOM 686 C CA . VAL A 1 88 ? 11.248 9.858 2.307 1.00 40.84 88 VAL A CA 1
ATOM 687 C C . VAL A 1 88 ? 12.401 9.382 3.197 1.00 40.84 88 VAL A C 1
ATOM 689 O O . VAL A 1 88 ? 13.554 9.716 2.948 1.00 40.84 88 VAL A O 1
ATOM 692 N N . GLY A 1 89 ? 12.083 8.645 4.264 1.00 46.50 89 GLY A N 1
ATOM 693 C CA . GLY A 1 89 ? 13.059 8.126 5.230 1.00 46.50 89 GLY A CA 1
ATOM 694 C C . GLY A 1 89 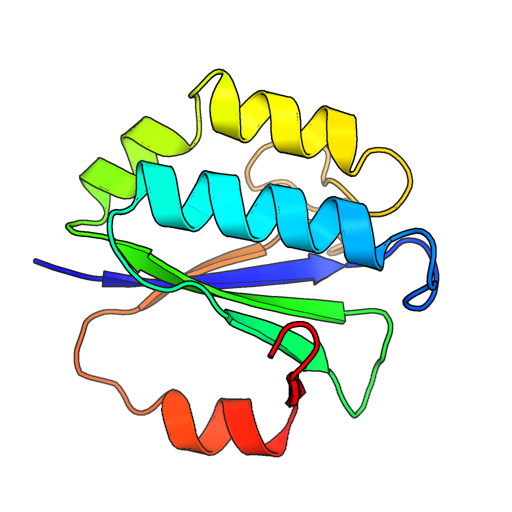? 13.227 8.936 6.524 1.00 46.50 89 GLY A C 1
ATOM 695 O O . GLY A 1 89 ? 13.840 8.426 7.459 1.00 46.50 89 GLY A O 1
ATOM 696 N N . GLU A 1 90 ? 12.645 10.134 6.645 1.00 44.03 90 GLU A N 1
ATOM 697 C CA . GLU A 1 90 ? 12.710 10.939 7.874 1.00 44.03 90 GLU A CA 1
ATOM 698 C C . GLU A 1 90 ? 11.396 10.843 8.660 1.00 44.03 90 GLU A C 1
ATOM 700 O O . GLU A 1 90 ? 10.367 11.425 8.320 1.00 44.03 90 GLU A O 1
ATOM 705 N N . THR A 1 91 ? 11.411 10.070 9.745 1.00 51.12 91 THR A N 1
ATOM 706 C CA . THR A 1 91 ? 10.266 9.935 10.654 1.00 51.12 91 THR A CA 1
ATOM 707 C C . THR A 1 91 ? 10.173 11.135 11.599 1.00 51.12 91 THR A C 1
ATOM 709 O O . THR A 1 91 ? 11.154 11.448 12.273 1.00 51.12 91 THR A O 1
ATOM 712 N N . VAL A 1 92 ? 8.994 11.745 11.754 1.00 50.97 92 VAL A N 1
ATOM 713 C CA . VAL A 1 92 ? 8.741 12.706 12.845 1.00 50.97 92 VAL A CA 1
ATOM 714 C C . VAL A 1 92 ? 8.647 11.910 14.142 1.00 50.97 92 VAL A C 1
ATOM 716 O O . VAL A 1 92 ? 7.719 11.127 14.299 1.00 50.97 92 VAL A O 1
ATOM 719 N N . GLU A 1 93 ? 9.601 12.050 15.066 1.00 55.78 93 GLU A N 1
ATOM 720 C CA . GLU A 1 93 ? 9.591 11.320 16.354 1.00 55.78 93 GLU A CA 1
ATOM 721 C C . GLU A 1 93 ? 9.489 9.780 16.218 1.00 55.78 93 GLU A C 1
ATOM 723 O O . GLU A 1 93 ? 8.852 9.113 17.033 1.00 55.78 93 GLU A O 1
ATOM 728 N N . GLY A 1 94 ? 10.034 9.178 15.154 1.00 58.34 94 GLY A 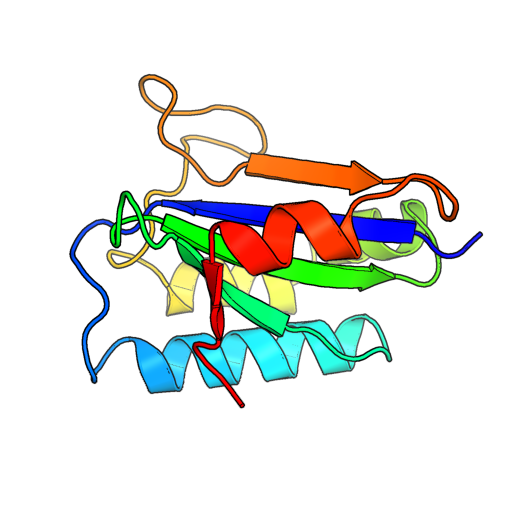N 1
ATOM 729 C CA . GLY A 1 94 ? 9.846 7.740 14.896 1.00 58.34 94 GLY A CA 1
ATOM 730 C C . GLY A 1 94 ? 8.447 7.368 14.376 1.00 58.34 94 GLY A C 1
ATOM 731 O O . GLY A 1 94 ? 8.127 6.183 14.249 1.00 58.34 94 GLY A O 1
ATOM 732 N N . ARG A 1 95 ? 7.606 8.355 14.047 1.00 58.41 95 ARG A N 1
ATOM 733 C CA . ARG A 1 95 ? 6.291 8.207 13.415 1.00 58.41 95 ARG A CA 1
ATOM 734 C C . ARG A 1 95 ? 6.354 8.734 11.978 1.00 58.41 95 ARG A C 1
ATOM 736 O O . ARG A 1 95 ? 6.640 9.896 11.714 1.00 58.41 95 ARG A O 1
ATOM 743 N N . GLY A 1 96 ? 6.156 7.829 11.035 1.00 72.38 96 GLY A N 1
ATOM 744 C CA . GLY A 1 96 ? 6.216 8.075 9.600 1.00 72.38 96 GLY A CA 1
ATOM 745 C C . GLY A 1 96 ? 6.024 6.761 8.856 1.00 72.38 96 GLY A C 1
ATOM 746 O O . GLY A 1 96 ? 6.148 5.693 9.468 1.00 72.38 96 GLY A O 1
ATOM 747 N N . ILE A 1 97 ? 5.729 6.832 7.559 1.00 82.69 97 ILE A N 1
ATOM 748 C CA . ILE A 1 97 ? 5.719 5.639 6.711 1.00 82.69 97 ILE A CA 1
ATOM 749 C C . ILE A 1 97 ? 7.110 5.004 6.762 1.00 82.69 97 ILE A C 1
ATOM 751 O O . ILE A 1 97 ? 8.119 5.681 6.559 1.00 82.69 97 ILE A O 1
ATOM 755 N N . ARG A 1 98 ? 7.157 3.710 7.068 1.00 84.44 98 ARG A N 1
ATOM 756 C CA . ARG A 1 98 ? 8.385 2.913 7.024 1.00 84.44 98 ARG A CA 1
ATOM 757 C C . ARG A 1 98 ? 8.222 1.813 6.003 1.00 84.44 98 ARG A C 1
ATOM 759 O O . ARG A 1 98 ? 7.123 1.303 5.842 1.00 84.44 98 ARG A O 1
ATOM 766 N N . MET A 1 99 ? 9.306 1.449 5.343 1.00 85.38 99 MET A N 1
ATOM 767 C CA . MET A 1 99 ? 9.259 0.514 4.236 1.00 85.38 99 MET A CA 1
ATOM 768 C C . MET A 1 99 ? 10.540 -0.299 4.180 1.00 85.38 99 MET A C 1
ATOM 770 O O . MET A 1 99 ? 11.627 0.230 4.409 1.00 85.38 99 MET A O 1
ATOM 774 N N . TRP A 1 100 ? 10.390 -1.580 3.873 1.00 84.94 100 TRP A N 1
ATOM 775 C CA . TRP A 1 100 ? 11.479 -2.534 3.752 1.00 84.94 100 TRP A CA 1
ATOM 776 C C . TRP A 1 100 ? 11.274 -3.384 2.502 1.00 84.94 100 TRP A C 1
ATOM 778 O O . TRP A 1 100 ? 10.155 -3.807 2.208 1.00 84.94 100 TRP A O 1
ATOM 788 N N . HIS A 1 101 ? 12.365 -3.675 1.797 1.00 83.56 101 HIS A N 1
ATOM 789 C CA . HIS A 1 101 ? 12.405 -4.756 0.819 1.00 83.56 101 HIS A CA 1
ATOM 790 C C . HIS A 1 101 ? 12.932 -6.013 1.493 1.00 83.56 101 HIS A C 1
ATOM 792 O O . HIS A 1 101 ? 14.015 -6.012 2.076 1.00 83.56 101 HIS A O 1
ATOM 798 N N . CYS A 1 102 ? 12.163 -7.088 1.413 1.00 78.06 102 CYS A N 1
ATOM 799 C CA . CYS A 1 102 ? 12.572 -8.405 1.864 1.00 78.06 102 CYS A CA 1
ATOM 800 C C . CYS A 1 102 ? 12.985 -9.240 0.649 1.00 78.06 102 CYS A C 1
ATOM 802 O O . CYS A 1 102 ? 12.252 -9.326 -0.343 1.00 78.06 102 CYS A O 1
ATOM 804 N N . GLU A 1 103 ? 14.157 -9.870 0.730 1.00 67.56 103 GLU A N 1
ATOM 805 C CA . GLU A 1 103 ? 14.597 -10.832 -0.277 1.00 67.56 103 GLU A CA 1
ATOM 806 C C . GLU A 1 103 ? 13.670 -12.056 -0.288 1.00 67.56 103 GLU A C 1
ATOM 808 O O . GLU A 1 103 ? 13.202 -12.533 0.754 1.00 67.56 103 GLU A O 1
ATOM 813 N N . CYS A 1 104 ? 13.392 -12.565 -1.488 1.00 53.34 104 CYS A N 1
ATOM 814 C CA . CYS A 1 104 ? 12.512 -13.706 -1.696 1.00 53.34 104 CYS A CA 1
ATOM 815 C C . CYS A 1 104 ? 13.146 -14.977 -1.091 1.00 53.34 104 CYS A C 1
ATOM 817 O O . CYS A 1 104 ? 14.004 -15.601 -1.710 1.00 53.34 104 CYS A O 1
ATOM 819 N N . GLY A 1 105 ? 12.739 -15.352 0.130 1.00 51.25 105 GLY A N 1
ATOM 820 C CA . GLY A 1 105 ? 13.189 -16.584 0.799 1.00 51.25 105 GLY A CA 1
ATOM 821 C C . GLY A 1 105 ? 13.097 -16.620 2.332 1.00 51.25 105 GLY A C 1
ATOM 822 O O . GLY A 1 105 ? 13.202 -17.696 2.916 1.00 51.25 105 GLY A O 1
ATOM 823 N N . GLY A 1 106 ? 12.873 -15.492 3.011 1.00 45.31 106 GLY A N 1
ATOM 824 C CA . GLY A 1 106 ? 12.880 -15.430 4.479 1.00 45.31 106 GLY A CA 1
ATOM 825 C C . GLY A 1 106 ? 11.499 -15.286 5.124 1.00 45.31 106 GLY A C 1
ATOM 826 O O . GLY A 1 106 ? 11.056 -14.172 5.359 1.00 45.31 106 GLY A O 1
ATOM 827 N N . PHE A 1 107 ? 10.837 -16.403 5.447 1.00 43.09 107 PHE A N 1
ATOM 828 C CA . PHE A 1 107 ? 10.024 -16.606 6.668 1.00 43.09 107 PHE A CA 1
ATOM 829 C C . PHE A 1 107 ? 9.011 -15.534 7.166 1.00 43.09 107 PHE A C 1
ATOM 831 O O . PHE A 1 107 ? 8.633 -15.578 8.334 1.00 43.09 107 PHE A O 1
ATOM 838 N N . PHE A 1 108 ? 8.500 -14.605 6.351 1.00 48.53 108 PHE A N 1
ATOM 839 C CA . PHE A 1 108 ? 7.648 -13.518 6.879 1.00 48.53 108 PHE A CA 1
ATOM 840 C C . PHE A 1 108 ? 6.141 -13.824 6.952 1.00 48.53 108 PHE A C 1
ATOM 842 O O . PHE A 1 108 ? 5.436 -13.264 7.791 1.00 48.53 108 PHE A O 1
ATOM 849 N N . TYR A 1 109 ? 5.636 -14.741 6.121 1.00 48.41 109 TYR A N 1
ATOM 850 C CA . TYR A 1 109 ? 4.194 -15.010 6.023 1.00 48.41 109 TYR A CA 1
ATOM 851 C C . TYR A 1 109 ? 3.522 -15.517 7.315 1.00 48.41 109 TYR A C 1
ATOM 853 O O . TYR A 1 109 ? 2.465 -14.987 7.658 1.00 48.41 109 TYR A O 1
ATOM 861 N N . PRO A 1 110 ? 4.076 -16.487 8.073 1.00 49.53 110 PRO A N 1
ATOM 862 C CA . PRO A 1 110 ? 3.371 -16.997 9.248 1.00 49.53 110 PRO A CA 1
ATOM 863 C C . PRO A 1 110 ? 3.416 -16.032 10.442 1.00 49.53 110 PRO A C 1
ATOM 865 O O . PRO A 1 110 ? 2.480 -16.015 11.232 1.00 49.53 110 PRO A O 1
ATOM 868 N N . PHE A 1 111 ? 4.466 -15.213 10.578 1.00 46.09 111 PHE A N 1
ATOM 869 C CA . PHE A 1 111 ? 4.603 -14.293 11.714 1.00 46.09 111 PHE A CA 1
ATOM 870 C C . PHE A 1 111 ? 3.802 -13.003 11.538 1.00 46.09 111 PHE A C 1
ATOM 872 O O . PHE A 1 111 ? 3.223 -12.526 12.511 1.00 46.09 111 PHE A O 1
ATOM 879 N N . LEU A 1 112 ? 3.718 -12.457 10.317 1.00 52.81 112 LEU A N 1
ATOM 880 C CA . LEU A 1 112 ? 2.885 -11.279 10.071 1.00 52.81 112 LEU A CA 1
ATOM 881 C C . LEU A 1 112 ? 1.406 -11.626 10.284 1.00 52.81 112 LEU A C 1
ATOM 883 O O . LEU A 1 112 ? 0.727 -10.917 11.016 1.00 52.81 112 LEU A O 1
ATOM 887 N N . ALA A 1 113 ? 0.941 -12.763 9.749 1.00 53.44 113 ALA A N 1
ATOM 888 C CA . ALA A 1 113 ? -0.454 -13.206 9.847 1.00 53.44 113 ALA A CA 1
ATOM 889 C C . ALA A 1 113 ? -0.962 -13.409 11.289 1.00 53.44 113 ALA A C 1
ATOM 891 O O . ALA A 1 113 ? -2.162 -13.323 11.527 1.00 53.44 113 ALA A O 1
ATOM 892 N N . LEU A 1 114 ? -0.072 -13.664 12.255 1.00 55.38 114 LEU A N 1
ATOM 893 C CA . LEU A 1 114 ? -0.443 -13.793 13.671 1.00 55.38 114 LEU A CA 1
ATOM 894 C C . LEU A 1 114 ? -0.677 -12.442 14.363 1.00 55.38 114 LEU A C 1
ATOM 896 O O . LEU A 1 114 ? -1.318 -12.407 15.408 1.00 55.38 114 LEU A O 1
ATOM 900 N N . MET A 1 115 ? -0.173 -11.351 13.786 1.00 58.19 115 MET A N 1
ATOM 901 C CA . MET A 1 115 ? -0.139 -10.018 14.401 1.00 58.19 115 MET A CA 1
ATOM 902 C C . MET A 1 115 ? -1.050 -9.010 13.683 1.00 58.19 115 MET A C 1
ATOM 904 O O . MET A 1 115 ? -1.183 -7.865 14.121 1.00 58.19 115 MET A O 1
ATOM 908 N N . VAL A 1 116 ? -1.656 -9.391 12.551 1.00 64.38 116 VAL A N 1
ATOM 909 C CA . VAL A 1 116 ? -2.423 -8.475 11.696 1.00 64.38 116 VAL A CA 1
ATOM 910 C C . VAL A 1 116 ? -3.704 -9.124 11.150 1.00 64.38 116 VAL A C 1
ATOM 912 O O . VAL A 1 116 ? -3.707 -10.294 10.780 1.00 64.38 116 VAL A O 1
ATOM 915 N N . GLY A 1 117 ? -4.800 -8.365 11.076 1.00 67.69 117 GLY A N 1
ATOM 916 C CA . GLY A 1 117 ? -6.060 -8.771 10.438 1.00 67.69 117 GLY A CA 1
ATOM 917 C C . GLY A 1 117 ? -6.222 -8.141 9.054 1.00 67.69 117 GLY A C 1
ATOM 918 O O . GLY A 1 117 ? -5.821 -6.997 8.852 1.00 67.69 117 GLY A O 1
ATOM 919 N N . ALA A 1 118 ? -6.794 -8.861 8.087 1.00 71.44 118 ALA A N 1
ATOM 920 C CA . ALA A 1 118 ? -7.005 -8.333 6.738 1.00 71.44 118 ALA A CA 1
ATOM 921 C C . ALA A 1 118 ? -8.002 -7.159 6.729 1.00 71.44 118 ALA A C 1
ATOM 923 O O . ALA A 1 118 ? -9.027 -7.187 7.409 1.00 71.44 118 ALA A O 1
ATOM 924 N N . VAL A 1 119 ? -7.679 -6.110 5.966 1.00 73.56 119 VAL A N 1
ATOM 925 C CA . VAL A 1 119 ? -8.498 -4.886 5.853 1.00 73.56 119 VAL A CA 1
ATOM 926 C C . VAL A 1 119 ? -9.298 -4.866 4.555 1.00 73.56 119 VAL A C 1
ATOM 928 O O . VAL A 1 119 ? -10.430 -4.383 4.530 1.00 73.56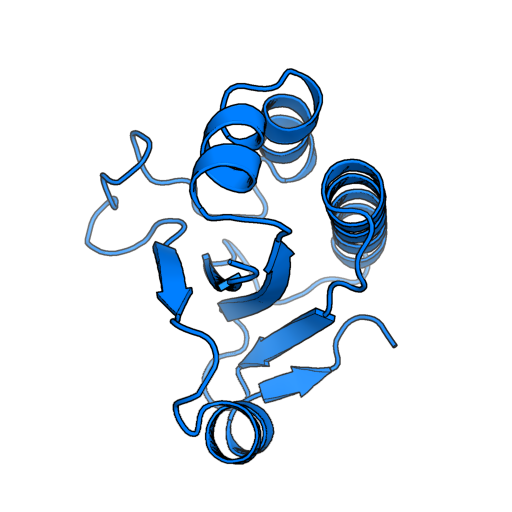 119 VAL A O 1
ATOM 931 N N . LEU A 1 120 ? -8.689 -5.347 3.469 1.00 71.06 120 LEU A N 1
ATOM 932 C CA . LEU A 1 120 ? -9.207 -5.276 2.104 1.00 71.06 120 LEU A CA 1
ATOM 933 C C . LEU A 1 120 ? -9.130 -6.657 1.439 1.00 71.06 120 LEU A C 1
ATOM 935 O O . LEU A 1 120 ? -8.291 -6.865 0.555 1.00 71.06 120 LEU A O 1
ATOM 939 N N . ASP A 1 121 ? -9.989 -7.569 1.884 1.00 57.25 121 ASP A N 1
ATOM 940 C CA . ASP A 1 121 ? -10.304 -8.808 1.161 1.00 57.25 121 ASP A CA 1
ATOM 941 C C . ASP A 1 121 ? -11.463 -8.584 0.179 1.00 57.25 121 ASP A C 1
ATOM 943 O O . ASP A 1 121 ? -12.428 -7.862 0.540 1.00 57.25 121 ASP A O 1
#